Protein AF-A0A7X7ACF0-F1 (afdb_monomer)

Mean predicted aligned error: 3.15 Å

pLDDT: mean 96.59, std 2.83, range [82.06, 98.62]

Radius of gyration: 17.2 Å; Cα contacts (8 Å, |Δi|>4): 14; chains: 1; bounding box: 28×12×47 Å

Sequence (45 aa):
LLNAPNTIIVPHIGFATEEALVRRAEITVNNIIKWEKGEQENIVI

Solvent-accessible surface area (backbone atoms only — not comparable to full-atom values): 3044 Å² total; per-residue (Å²): 112,97,84,45,80,101,64,88,86,72,92,77,56,91,62,75,45,72,66,54,48,54,53,49,51,52,52,53,53,49,38,52,60,25,45,78,70,74,58,65,57,92,78,87,130

Foldseek 3Di:
DVPDPPDDDDPPCPQVDPVSVVVVVVVVVVQVVCVVVVNHDPDDD

Secondary structure (DSSP, 8-state):
-TT-TT----SSGGG-SHHHHHHHHHHHHHHHHHHHTT---S---

Structure (mmCIF, N/CA/C/O backbone):
data_AF-A0A7X7ACF0-F1
#
_entry.id   A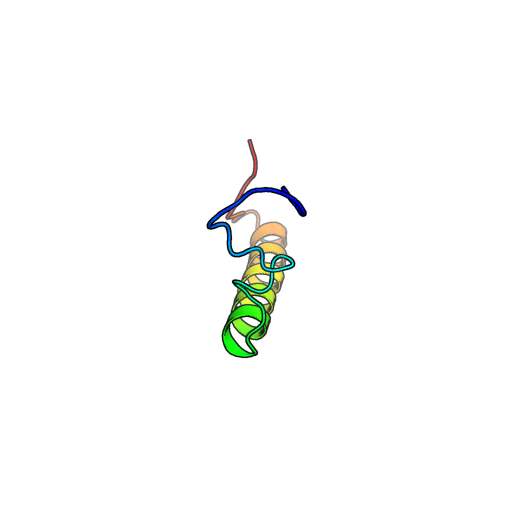F-A0A7X7ACF0-F1
#
loop_
_atom_site.group_PDB
_atom_site.id
_atom_site.type_symbol
_atom_site.label_atom_id
_atom_site.label_alt_id
_atom_site.lab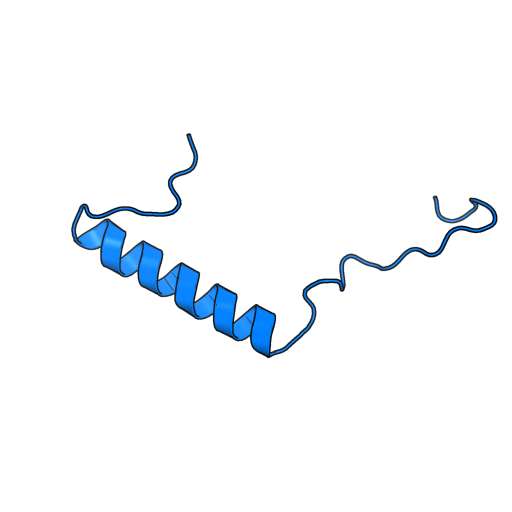el_comp_id
_atom_site.label_asym_id
_atom_site.label_entity_id
_atom_site.label_seq_id
_atom_site.pdbx_PDB_ins_code
_atom_site.Cartn_x
_atom_site.Cartn_y
_atom_site.Cartn_z
_atom_site.occupancy
_atom_site.B_iso_or_equiv
_atom_site.auth_seq_id
_atom_site.auth_comp_id
_atom_site.auth_asym_id
_atom_site.auth_atom_id
_atom_site.pdbx_PDB_model_num
ATOM 1 N N . LEU A 1 1 ? 8.114 -0.350 -23.110 1.00 82.06 1 LEU A N 1
ATOM 2 C CA . LEU A 1 1 ? 9.060 -0.229 -21.979 1.00 82.06 1 LEU A CA 1
ATOM 3 C C . LEU A 1 1 ? 10.307 -1.068 -22.212 1.00 82.06 1 LEU A C 1
ATOM 5 O O . LEU A 1 1 ? 11.350 -0.474 -22.407 1.00 82.06 1 LEU A O 1
ATOM 9 N N . LEU A 1 2 ? 10.212 -2.402 -22.290 1.00 93.69 2 LEU A N 1
ATOM 10 C CA . LEU A 1 2 ? 11.402 -3.264 -22.435 1.00 93.69 2 LEU A CA 1
ATOM 11 C C . LEU A 1 2 ? 12.245 -3.003 -23.700 1.00 93.69 2 LEU A C 1
ATOM 13 O O . LEU A 1 2 ? 13.441 -3.242 -23.680 1.00 93.69 2 LEU A O 1
ATOM 17 N N . ASN A 1 3 ? 11.642 -2.455 -24.760 1.00 94.19 3 ASN A N 1
ATOM 18 C CA . ASN A 1 3 ? 12.340 -2.085 -25.999 1.00 94.19 3 ASN A CA 1
ATOM 19 C C . ASN A 1 3 ? 12.540 -0.562 -26.157 1.00 94.19 3 ASN A C 1
ATOM 21 O O . ASN A 1 3 ? 12.817 -0.094 -27.257 1.00 94.19 3 ASN A O 1
ATOM 25 N N . ALA A 1 4 ? 12.313 0.236 -25.106 1.00 97.12 4 ALA A N 1
ATOM 26 C CA . ALA A 1 4 ? 12.453 1.689 -25.186 1.00 97.12 4 ALA A CA 1
ATOM 27 C C . ALA A 1 4 ? 13.940 2.088 -25.113 1.00 97.12 4 ALA A C 1
ATOM 29 O O . ALA A 1 4 ? 14.633 1.652 -24.189 1.00 97.12 4 ALA A O 1
ATOM 30 N N . PRO A 1 5 ? 14.450 2.912 -26.047 1.00 95.69 5 PRO A N 1
ATOM 31 C CA . PRO A 1 5 ? 15.835 3.364 -25.994 1.00 95.69 5 PRO A CA 1
ATOM 32 C C . PRO A 1 5 ? 16.068 4.235 -24.753 1.00 95.69 5 PRO A C 1
ATOM 34 O O . PRO A 1 5 ? 15.144 4.871 -24.244 1.00 95.69 5 PRO A O 1
ATOM 37 N N . ASN A 1 6 ? 17.313 4.274 -24.272 1.00 96.50 6 ASN A N 1
ATOM 38 C CA . ASN A 1 6 ? 17.747 5.137 -23.164 1.00 96.50 6 ASN A CA 1
ATOM 39 C C . ASN A 1 6 ? 16.924 4.977 -21.868 1.00 96.50 6 ASN A C 1
ATOM 41 O O . ASN A 1 6 ? 16.781 5.928 -21.104 1.00 96.50 6 ASN A O 1
ATOM 45 N N . THR A 1 7 ? 16.359 3.792 -21.625 1.00 97.00 7 THR A N 1
ATOM 46 C CA . THR A 1 7 ? 15.491 3.534 -20.469 1.00 97.00 7 THR A CA 1
ATOM 47 C C . THR A 1 7 ? 16.115 2.477 -19.561 1.00 97.00 7 THR A C 1
ATOM 49 O O . THR A 1 7 ? 16.428 1.379 -20.013 1.00 97.00 7 THR A O 1
ATOM 52 N N . ILE A 1 8 ? 16.250 2.788 -18.269 1.00 94.50 8 ILE A N 1
ATOM 53 C CA . ILE A 1 8 ? 16.610 1.818 -17.226 1.00 94.50 8 ILE A CA 1
ATOM 54 C C . ILE A 1 8 ? 15.331 1.426 -16.492 1.00 94.50 8 ILE A C 1
ATOM 56 O O . ILE A 1 8 ? 14.613 2.283 -15.980 1.00 94.50 8 ILE A O 1
ATOM 60 N N . ILE A 1 9 ? 15.044 0.127 -16.447 1.00 95.25 9 ILE A N 1
ATOM 61 C CA . ILE A 1 9 ? 13.860 -0.422 -15.786 1.00 95.25 9 ILE A CA 1
ATOM 62 C C . ILE A 1 9 ? 14.333 -1.348 -14.680 1.00 95.25 9 ILE A C 1
ATOM 64 O O . ILE A 1 9 ? 15.157 -2.230 -14.906 1.00 95.25 9 ILE A O 1
ATOM 68 N N . VAL A 1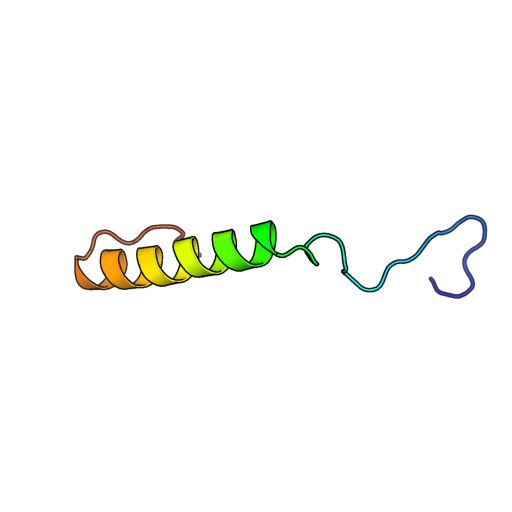 10 ? 13.775 -1.157 -13.492 1.00 95.94 10 VAL A N 1
ATOM 69 C CA . VAL A 1 10 ? 14.022 -2.009 -12.334 1.00 95.94 10 VAL A CA 1
ATOM 70 C C . VAL A 1 10 ? 12.696 -2.620 -11.867 1.00 95.94 10 VAL A C 1
ATOM 72 O O . VAL A 1 10 ? 11.671 -1.933 -11.905 1.00 95.94 10 VAL A O 1
ATOM 75 N N . PRO A 1 11 ? 12.663 -3.894 -11.434 1.00 95.31 11 PRO A N 1
ATOM 76 C CA . PRO A 1 11 ? 11.426 -4.594 -11.083 1.00 95.31 11 PRO A CA 1
ATOM 77 C C . PRO A 1 11 ? 10.933 -4.206 -9.679 1.00 95.31 11 PRO A C 1
ATOM 79 O O . PRO A 1 11 ? 10.906 -5.023 -8.768 1.00 95.31 11 PRO A O 1
ATOM 82 N N . HIS A 1 12 ? 10.575 -2.933 -9.488 1.00 94.69 12 HIS A N 1
ATOM 83 C CA . HIS A 1 12 ? 10.033 -2.391 -8.232 1.00 94.69 12 HIS A CA 1
ATOM 84 C C . HIS A 1 12 ? 10.910 -2.647 -6.982 1.00 94.69 12 HIS A C 1
ATOM 86 O O . HIS A 1 12 ? 10.427 -2.783 -5.861 1.00 94.69 12 HIS A O 1
ATOM 92 N N . ILE A 1 13 ? 12.23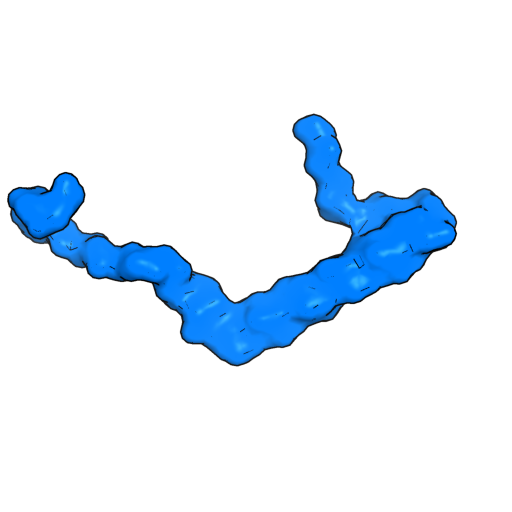3 -2.662 -7.155 1.00 96.50 13 ILE A N 1
ATOM 93 C CA . ILE A 1 13 ? 13.204 -2.899 -6.069 1.00 96.50 13 ILE A CA 1
ATOM 94 C C . ILE A 1 13 ? 13.549 -1.642 -5.254 1.00 96.50 13 ILE A C 1
ATOM 96 O O . ILE A 1 13 ? 14.451 -1.681 -4.425 1.00 96.50 13 ILE A O 1
ATOM 100 N N . GLY A 1 14 ? 12.834 -0.527 -5.446 1.00 95.88 14 GLY A N 1
ATOM 101 C CA . GLY A 1 14 ? 13.105 0.732 -4.734 1.00 95.88 14 GLY A CA 1
ATOM 102 C C . GLY A 1 14 ? 12.976 0.632 -3.207 1.00 95.88 14 GLY A C 1
ATOM 103 O O . GLY A 1 14 ? 13.590 1.414 -2.493 1.00 95.88 14 GLY A O 1
ATOM 104 N N . PHE A 1 15 ? 12.227 -0.359 -2.711 1.00 96.56 15 PHE A N 1
ATOM 105 C CA . PHE A 1 15 ? 12.049 -0.648 -1.281 1.00 96.56 15 PHE A CA 1
ATOM 106 C C . PHE A 1 15 ? 12.607 -2.021 -0.870 1.00 96.56 15 PHE A C 1
ATOM 108 O O . PHE A 1 15 ? 12.163 -2.592 0.130 1.00 96.56 15 PHE A O 1
ATOM 115 N N . ALA A 1 16 ? 13.518 -2.593 -1.662 1.00 96.81 16 ALA A N 1
ATOM 116 C CA . ALA A 1 16 ? 14.132 -3.893 -1.395 1.00 96.81 16 ALA A CA 1
ATOM 117 C C . ALA A 1 16 ? 15.345 -3.761 -0.453 1.00 96.81 16 ALA A C 1
ATOM 119 O O . ALA A 1 16 ? 16.452 -4.160 -0.802 1.00 96.81 16 ALA A O 1
ATOM 120 N N . THR A 1 17 ? 15.132 -3.177 0.730 1.00 98.06 17 THR A N 1
ATOM 121 C CA . THR A 1 17 ? 16.138 -3.097 1.804 1.00 98.06 17 THR A CA 1
ATOM 122 C C . THR A 1 17 ? 15.574 -3.657 3.109 1.00 98.06 17 THR A C 1
ATOM 124 O O . THR A 1 17 ? 14.351 -3.701 3.301 1.00 98.06 17 THR A O 1
ATOM 127 N N . GLU A 1 18 ? 16.456 -4.090 4.010 1.00 98.25 18 GLU A N 1
ATOM 128 C CA . GLU A 1 18 ? 16.067 -4.615 5.323 1.00 98.25 18 GLU A CA 1
ATOM 129 C C . GLU A 1 18 ? 15.381 -3.534 6.168 1.00 98.25 18 GLU A C 1
ATOM 131 O O . GLU A 1 18 ? 14.332 -3.777 6.762 1.00 98.25 18 GLU A O 1
ATOM 136 N N . GLU A 1 19 ? 15.890 -2.304 6.139 1.00 98.44 19 GLU A N 1
ATOM 137 C CA . GLU A 1 19 ? 15.342 -1.165 6.876 1.00 98.44 19 GLU A CA 1
ATOM 138 C C . GLU A 1 19 ? 13.925 -0.826 6.405 1.00 98.44 19 GLU A C 1
ATOM 140 O O . GLU A 1 19 ? 13.029 -0.603 7.221 1.00 98.44 19 GLU A O 1
ATOM 145 N N . ALA A 1 20 ? 13.686 -0.837 5.088 1.00 98.19 20 ALA A N 1
ATOM 146 C CA . ALA A 1 20 ? 12.359 -0.607 4.527 1.00 98.19 20 ALA A CA 1
ATOM 147 C C . ALA A 1 20 ? 11.373 -1.723 4.908 1.00 98.19 20 ALA A C 1
ATOM 149 O O . ALA A 1 20 ? 10.173 -1.473 5.055 1.00 98.19 20 ALA A O 1
ATOM 150 N N . LEU A 1 21 ? 11.839 -2.967 5.054 1.00 97.94 21 LEU A N 1
ATOM 151 C CA . LEU A 1 21 ? 11.014 -4.075 5.536 1.00 97.94 21 LEU A CA 1
ATOM 152 C C . LEU A 1 21 ? 10.664 -3.906 7.021 1.00 97.94 21 LEU A C 1
ATOM 154 O O . LEU A 1 21 ? 9.481 -3.933 7.361 1.00 97.94 21 LEU A O 1
ATOM 158 N N . VAL A 1 22 ? 11.662 -3.660 7.875 1.00 98.50 22 VAL A N 1
ATOM 159 C CA . VAL A 1 22 ? 11.477 -3.443 9.320 1.00 98.50 22 VAL A CA 1
ATOM 160 C C . VAL A 1 22 ? 10.532 -2.270 9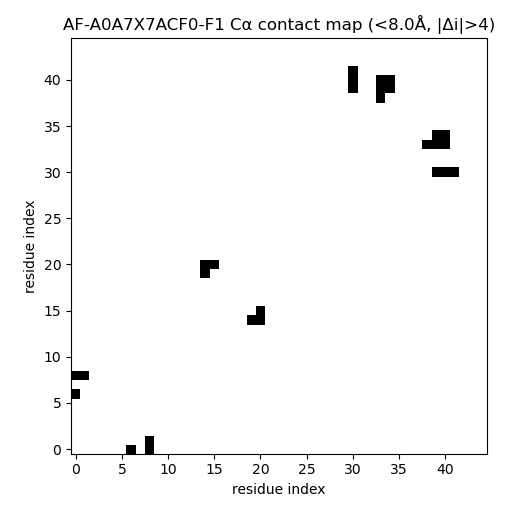.568 1.00 98.50 22 VAL A C 1
ATOM 162 O O . VAL A 1 22 ? 9.549 -2.407 10.295 1.00 98.50 22 VAL A O 1
ATOM 165 N N . ARG A 1 23 ? 10.741 -1.145 8.877 1.00 98.38 23 ARG A N 1
ATOM 166 C CA . ARG A 1 23 ? 9.895 0.041 9.025 1.00 98.38 23 ARG A CA 1
ATOM 167 C C . ARG A 1 23 ? 8.434 -0.226 8.663 1.00 98.38 23 ARG A C 1
ATOM 169 O O . ARG A 1 23 ? 7.530 0.264 9.336 1.00 98.38 23 ARG A O 1
ATOM 176 N N . ARG A 1 24 ? 8.181 -1.005 7.607 1.00 97.62 24 ARG A N 1
ATOM 177 C CA . ARG A 1 24 ? 6.813 -1.395 7.222 1.00 97.62 24 ARG A CA 1
ATOM 178 C C . ARG A 1 24 ? 6.179 -2.340 8.240 1.00 97.62 24 ARG A C 1
ATOM 180 O O . ARG A 1 24 ? 4.984 -2.206 8.500 1.00 97.62 24 ARG A O 1
ATOM 187 N N . ALA A 1 25 ? 6.954 -3.250 8.829 1.00 98.38 25 ALA A N 1
ATOM 188 C CA . ALA A 1 25 ? 6.467 -4.130 9.888 1.00 98.38 25 ALA A CA 1
ATOM 189 C C . ALA A 1 25 ? 6.038 -3.326 11.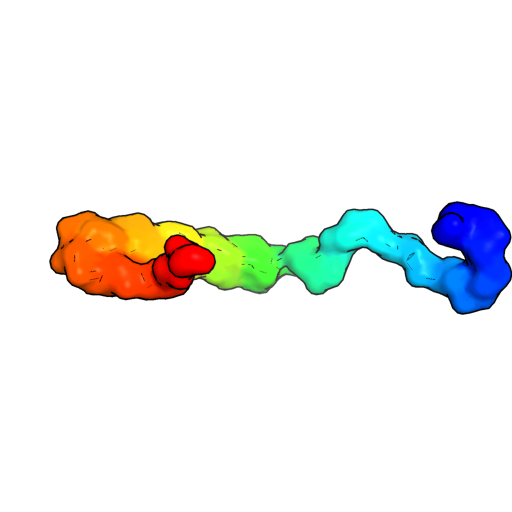127 1.00 98.38 25 ALA A C 1
ATOM 191 O O . ALA A 1 25 ? 4.922 -3.509 11.609 1.00 98.38 25 ALA A O 1
ATOM 192 N N . GLU A 1 26 ? 6.862 -2.371 11.570 1.00 98.56 26 GLU A N 1
ATOM 193 C CA . GLU A 1 26 ? 6.524 -1.457 12.671 1.00 98.56 26 GLU A CA 1
ATOM 194 C C . GLU A 1 26 ? 5.226 -0.689 12.408 1.00 98.56 26 GLU A C 1
ATOM 196 O O . GLU A 1 26 ? 4.332 -0.680 13.251 1.00 98.56 26 GLU A O 1
ATOM 201 N N . ILE A 1 27 ? 5.103 -0.059 11.233 1.00 98.44 27 ILE A N 1
ATOM 202 C CA . ILE A 1 27 ? 3.900 0.697 10.853 1.00 98.44 27 ILE A CA 1
ATOM 203 C C . ILE A 1 27 ? 2.667 -0.213 10.876 1.00 98.44 27 ILE A C 1
ATOM 205 O O . ILE A 1 27 ? 1.633 0.166 11.417 1.00 98.44 27 ILE A O 1
ATOM 209 N N . THR A 1 28 ? 2.779 -1.423 10.326 1.00 98.25 28 THR A N 1
ATOM 210 C CA . THR A 1 28 ? 1.664 -2.378 10.256 1.00 98.25 28 THR A CA 1
ATOM 211 C C . THR A 1 28 ? 1.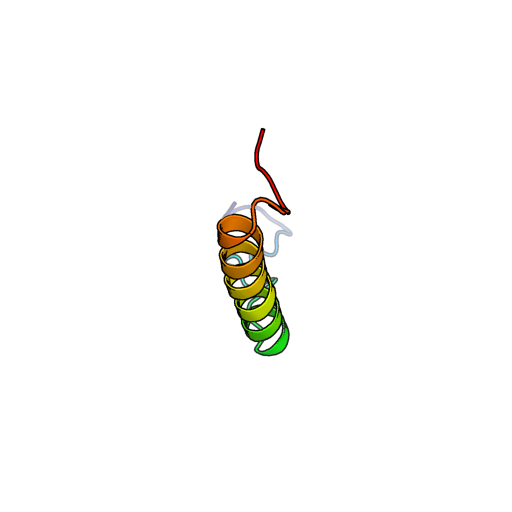184 -2.779 11.648 1.00 98.25 28 THR A C 1
ATOM 213 O O . THR A 1 28 ? -0.010 -2.705 11.931 1.00 98.25 28 THR A O 1
ATOM 216 N N . VAL A 1 29 ? 2.106 -3.161 12.535 1.00 98.50 29 VAL A N 1
ATOM 217 C CA . VAL A 1 29 ? 1.768 -3.557 13.909 1.00 98.50 29 VAL A CA 1
ATOM 218 C C . VAL A 1 29 ? 1.186 -2.377 14.690 1.00 98.50 29 VAL A C 1
ATOM 220 O O . VAL A 1 29 ? 0.175 -2.536 15.372 1.00 98.50 29 VAL A O 1
ATOM 223 N N . ASN A 1 30 ? 1.755 -1.179 14.546 1.00 98.62 30 ASN A N 1
ATOM 224 C CA . ASN A 1 30 ? 1.250 0.019 15.218 1.00 98.62 30 ASN A CA 1
ATOM 225 C C . ASN A 1 30 ? -0.162 0.399 14.758 1.00 98.62 30 ASN A C 1
ATOM 227 O O . ASN A 1 30 ? -1.003 0.704 15.603 1.00 98.62 30 ASN A O 1
ATOM 231 N N . ASN A 1 31 ? -0.449 0.314 13.455 1.00 98.44 31 ASN A N 1
ATOM 232 C CA . ASN A 1 31 ? -1.792 0.547 12.923 1.00 98.44 31 ASN A CA 1
ATOM 233 C C . ASN A 1 31 ? -2.816 -0.417 13.544 1.00 98.44 31 ASN A C 1
ATOM 235 O O . ASN A 1 31 ? -3.909 0.016 13.899 1.00 98.44 31 ASN A O 1
ATOM 239 N N . ILE A 1 32 ? -2.464 -1.700 13.713 1.00 98.38 32 ILE A N 1
ATOM 240 C CA . ILE A 1 32 ? -3.339 -2.702 14.349 1.00 98.38 32 ILE A CA 1
ATOM 241 C C . ILE A 1 32 ? -3.590 -2.338 15.818 1.00 98.38 32 ILE A C 1
ATOM 243 O O . ILE A 1 32 ? -4.743 -2.217 16.225 1.00 98.38 32 ILE A O 1
ATOM 247 N N . ILE A 1 33 ? -2.529 -2.082 16.593 1.00 98.50 33 ILE A N 1
ATOM 248 C CA . ILE A 1 33 ? -2.633 -1.717 18.018 1.00 98.50 33 ILE A CA 1
ATOM 249 C C . ILE A 1 33 ? -3.489 -0.459 18.212 1.00 98.50 33 ILE A C 1
ATOM 251 O O . ILE A 1 33 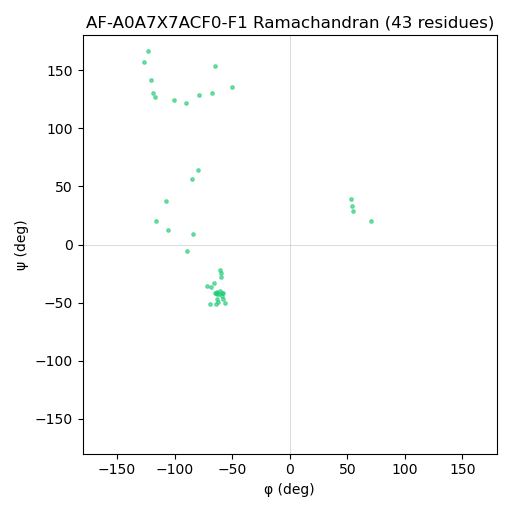? -4.279 -0.368 19.151 1.00 98.50 33 ILE A O 1
ATOM 255 N N . LYS A 1 34 ? -3.323 0.541 17.345 1.00 98.38 34 LYS A N 1
ATOM 256 C CA . LYS A 1 34 ? -4.097 1.784 17.401 1.00 98.38 34 LYS A CA 1
ATOM 257 C C . LYS A 1 34 ? -5.542 1.591 16.969 1.00 98.38 34 LYS A C 1
ATOM 259 O O . LYS A 1 34 ? -6.438 2.188 17.560 1.00 98.38 34 LYS A O 1
ATOM 264 N N . TRP A 1 35 ? -5.784 0.728 15.987 1.00 98.19 35 TRP A N 1
ATOM 265 C CA . TRP A 1 35 ? -7.137 0.375 15.581 1.00 98.19 35 TRP A CA 1
ATOM 266 C C . TRP A 1 35 ? -7.926 -0.277 16.719 1.00 98.19 35 TRP A C 1
ATOM 268 O O . TRP A 1 35 ? -9.061 0.130 16.960 1.00 98.19 35 TRP A O 1
ATOM 278 N N . GLU A 1 36 ? -7.312 -1.186 17.482 1.00 98.19 36 GLU A N 1
ATOM 279 C CA . GLU A 1 36 ? -7.946 -1.809 18.657 1.00 98.19 36 GLU A CA 1
ATOM 280 C C . GLU A 1 36 ? -8.348 -0.789 19.736 1.00 98.19 36 GLU A C 1
ATOM 282 O O . GLU A 1 36 ? -9.305 -1.008 20.476 1.00 98.19 36 GLU A O 1
ATOM 287 N N . LYS A 1 37 ? -7.645 0.347 19.811 1.00 98.31 37 LYS A N 1
ATOM 288 C CA . LYS A 1 37 ? -7.906 1.433 20.769 1.00 98.31 37 LYS A CA 1
ATOM 289 C C . LYS A 1 37 ? -8.899 2.483 20.267 1.00 98.31 37 LYS A C 1
ATOM 291 O O . LYS A 1 37 ? -9.243 3.388 21.021 1.00 98.31 37 LYS A O 1
ATOM 296 N N . GLY A 1 38 ? -9.346 2.399 19.012 1.00 97.62 38 GLY A N 1
ATOM 297 C CA . GLY A 1 38 ? -10.124 3.469 18.377 1.00 97.62 38 GLY A CA 1
ATOM 298 C C . GLY A 1 38 ? -9.300 4.726 18.063 1.00 97.62 38 GLY A C 1
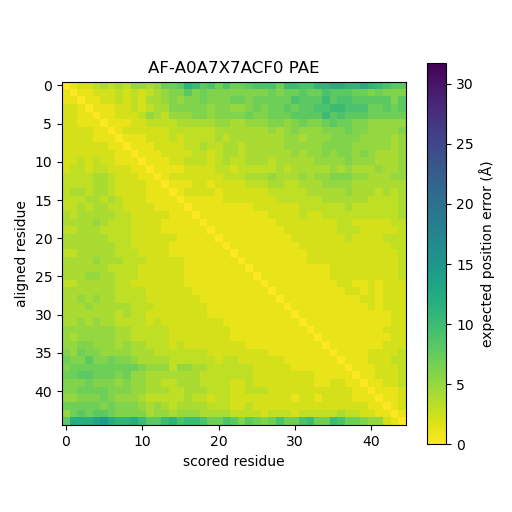ATOM 299 O O . GLY A 1 38 ? -9.860 5.805 17.899 1.00 97.62 38 GLY A O 1
ATOM 300 N N . GLU A 1 39 ? -7.974 4.594 17.990 1.00 97.81 39 GLU A N 1
ATOM 301 C CA . GLU A 1 39 ? -7.013 5.663 17.689 1.00 97.81 39 GLU A CA 1
ATOM 302 C C . GLU A 1 39 ? -6.427 5.485 16.278 1.00 97.81 39 GLU A C 1
ATOM 304 O O . GLU A 1 39 ? -5.228 5.681 16.067 1.00 97.81 39 GLU A O 1
ATOM 309 N N . GLN A 1 40 ? -7.244 5.037 15.316 1.00 96.75 40 GLN A N 1
ATOM 310 C CA . GLN A 1 40 ? -6.784 4.659 13.978 1.00 96.75 40 GLN A CA 1
ATOM 311 C C . GLN A 1 40 ? -5.905 5.740 13.335 1.00 96.75 40 GLN A C 1
ATOM 313 O O . GLN A 1 40 ? -6.247 6.921 13.302 1.00 96.75 40 GLN A O 1
ATOM 318 N N . GLU A 1 41 ? -4.800 5.304 12.737 1.00 95.69 41 GLU A N 1
ATOM 319 C CA . GLU A 1 41 ? -3.925 6.134 11.916 1.00 95.69 41 GLU A CA 1
ATOM 320 C C . GLU A 1 41 ? -3.780 5.523 10.517 1.00 95.69 41 GLU A C 1
ATOM 322 O O . GLU A 1 41 ? -4.153 4.371 10.296 1.00 95.69 41 GLU A O 1
ATOM 327 N N . ASN A 1 42 ? -3.241 6.292 9.564 1.00 96.25 42 ASN A N 1
ATOM 328 C CA . ASN A 1 42 ? -3.076 5.855 8.170 1.00 96.25 42 ASN A CA 1
ATOM 329 C C . ASN A 1 42 ? -4.388 5.334 7.537 1.00 96.25 42 ASN A C 1
ATOM 331 O O . ASN A 1 42 ? -4.385 4.353 6.793 1.00 96.25 42 ASN A O 1
ATOM 335 N N . ILE A 1 43 ? -5.516 5.987 7.849 1.00 96.19 43 ILE A N 1
ATOM 336 C CA . ILE A 1 43 ? -6.841 5.650 7.313 1.00 96.19 43 ILE A CA 1
ATOM 337 C C . ILE A 1 43 ? -6.873 5.959 5.812 1.00 96.19 43 ILE A C 1
ATOM 339 O O . ILE A 1 43 ? -6.517 7.060 5.392 1.00 96.19 43 ILE A O 1
ATOM 343 N N . VAL A 1 44 ? -7.331 4.996 5.015 1.00 94.94 44 VAL A N 1
ATOM 344 C CA . VAL A 1 44 ? -7.615 5.186 3.587 1.00 94.94 44 VAL A CA 1
ATOM 345 C C . VAL A 1 44 ? -9.072 5.634 3.453 1.00 94.94 44 VAL A C 1
ATOM 347 O O . VAL A 1 44 ? -9.961 4.932 3.934 1.00 94.94 44 VAL A O 1
ATOM 350 N N . ILE A 1 45 ? -9.295 6.808 2.855 1.00 89.31 45 ILE A N 1
ATOM 351 C CA . ILE A 1 45 ? -10.614 7.434 2.640 1.00 89.31 45 ILE A CA 1
ATOM 352 C C . ILE A 1 45 ? -11.032 7.256 1.183 1.00 89.31 45 ILE A C 1
ATOM 354 O O . ILE A 1 45 ? -10.154 7.441 0.308 1.00 89.31 45 ILE A O 1
#